Protein AF-A0A534NG37-F1 (afdb_monomer_lite)

pLDDT: mean 96.37, std 3.63, range [72.81, 98.88]

Secondary structure (DSSP, 8-state):
--BTTEEEE---TTS--EEEEE-SS-EEEE---SSHHHHHHHHHHHHHH--S-EEEEEE--SSHHHHTTHHHHTTTSEEEEEHHHHHHHHT--HHHHHHHHTSSGGGTTTTSS--TTTTEEEE---

Foldseek 3Di:
DPDVQWDWDDDDVPADIWIWHQDPQAIEIEFQAAADVSNVVVVVVVVVVDPGAHAEYEQADQDRNRCVRVLVRPVVHAYEYAVVNLVVLVPDDPVVLVCSCPRDVVSVVVSVVPRSNPRYDHDYPD

Structure (mmCIF, N/CA/C/O backbone):
data_AF-A0A534NG37-F1
#
_entry.id   AF-A0A534NG37-F1
#
loop_
_atom_site.group_PDB
_atom_site.id
_atom_site.type_symbol
_atom_site.label_atom_id
_atom_site.label_alt_id
_atom_site.label_comp_id
_atom_site.label_asym_id
_atom_site.label_entity_id
_atom_site.label_seq_id
_atom_site.pdbx_PDB_ins_code
_atom_site.Cartn_x
_atom_site.Cartn_y
_atom_site.Cartn_z
_atom_site.occupancy
_atom_site.B_iso_or_equiv
_atom_site.auth_seq_id
_atom_site.auth_comp_id
_atom_site.auth_asym_id
_atom_site.auth_atom_id
_atom_site.pdbx_PDB_model_num
ATOM 1 N N . LYS A 1 1 ? -15.159 7.236 7.618 1.00 95.50 1 LYS A N 1
ATOM 2 C CA . LYS A 1 1 ? -15.533 5.939 8.234 1.00 95.50 1 LYS A CA 1
ATOM 3 C C . LYS A 1 1 ? -16.615 5.321 7.359 1.00 95.50 1 LYS A C 1
ATOM 5 O O . LYS A 1 1 ? -17.499 6.073 6.971 1.00 95.50 1 LYS A O 1
ATOM 10 N N . LEU A 1 2 ? -16.504 4.039 7.001 1.00 97.31 2 LEU A N 1
ATOM 11 C CA . LEU A 1 2 ? -17.496 3.317 6.188 1.00 97.31 2 LEU A CA 1
ATOM 12 C C . LEU A 1 2 ? -18.315 2.344 7.051 1.00 97.31 2 LEU A C 1
ATOM 14 O O . LEU A 1 2 ? -19.533 2.310 6.939 1.00 97.31 2 LEU A O 1
ATOM 18 N N . ALA A 1 3 ? -17.645 1.622 7.951 1.00 98.12 3 ALA A N 1
ATOM 19 C CA . ALA A 1 3 ? -18.240 0.797 9.002 1.00 98.12 3 ALA A CA 1
ATOM 20 C C . ALA A 1 3 ? -17.334 0.833 10.246 1.00 98.12 3 ALA A C 1
ATOM 22 O O . ALA A 1 3 ? -16.339 1.568 10.269 1.00 98.12 3 ALA A O 1
ATOM 23 N N . ASP A 1 4 ? -17.671 0.082 11.293 1.00 97.62 4 ASP A N 1
ATOM 24 C CA . ASP A 1 4 ? -16.740 -0.128 12.405 1.00 97.62 4 ASP A CA 1
ATOM 25 C C . ASP A 1 4 ? -15.456 -0.775 11.892 1.00 97.62 4 ASP A C 1
ATOM 27 O O . ASP A 1 4 ? -15.497 -1.684 11.069 1.00 97.62 4 ASP A O 1
ATOM 31 N N . ASP A 1 5 ? -14.320 -0.208 12.303 1.00 98.31 5 ASP A N 1
ATOM 32 C CA . ASP A 1 5 ? -12.974 -0.628 11.901 1.00 98.31 5 ASP A CA 1
ATOM 33 C C . ASP A 1 5 ? -12.672 -0.633 10.389 1.00 98.31 5 ASP A C 1
ATOM 35 O O . ASP A 1 5 ? -11.574 -1.008 9.975 1.00 98.31 5 ASP A O 1
ATOM 39 N N . VAL A 1 6 ? -13.587 -0.114 9.562 1.00 98.56 6 VAL A N 1
ATOM 40 C CA . VAL A 1 6 ? -13.433 0.005 8.107 1.00 98.56 6 VAL A CA 1
ATOM 41 C C . VAL A 1 6 ? -13.513 1.469 7.682 1.00 98.56 6 VAL A C 1
ATOM 43 O O . VAL A 1 6 ? -14.521 2.164 7.869 1.00 98.56 6 VAL A O 1
ATOM 46 N N . TYR A 1 7 ? -12.445 1.952 7.056 1.00 98.62 7 TYR A N 1
ATOM 47 C CA . TYR A 1 7 ? -12.297 3.336 6.618 1.00 98.62 7 TYR A CA 1
ATOM 48 C C . TYR A 1 7 ? -11.877 3.388 5.158 1.00 98.62 7 TYR A C 1
ATOM 50 O O . TYR A 1 7 ? -11.197 2.498 4.667 1.00 98.62 7 TYR A O 1
ATOM 58 N N . VAL A 1 8 ? -12.248 4.468 4.482 1.00 97.88 8 VAL A N 1
ATOM 59 C CA . VAL A 1 8 ? -11.808 4.755 3.120 1.00 97.88 8 VAL A CA 1
ATOM 60 C C . VAL A 1 8 ? -11.148 6.129 3.099 1.00 97.88 8 VAL A C 1
ATOM 62 O O . VAL A 1 8 ? -11.688 7.096 3.644 1.00 97.88 8 VAL A O 1
ATOM 65 N N . TYR A 1 9 ? -9.962 6.196 2.506 1.00 96.69 9 TYR A N 1
ATOM 66 C CA . TYR A 1 9 ? -9.369 7.423 2.007 1.00 96.69 9 TYR A CA 1
ATOM 67 C C . TYR A 1 9 ? -9.925 7.669 0.608 1.00 96.69 9 TYR A C 1
ATOM 69 O O . TYR A 1 9 ? -9.781 6.815 -0.266 1.00 96.69 9 TYR A O 1
ATOM 77 N N . ILE A 1 10 ? -10.576 8.813 0.418 1.00 95.44 10 ILE A N 1
ATOM 78 C CA . ILE A 1 10 ? -11.125 9.198 -0.879 1.00 95.44 10 ILE A CA 1
ATOM 79 C C . ILE A 1 10 ? -10.057 9.986 -1.632 1.00 95.44 10 ILE A C 1
ATOM 81 O O . ILE A 1 10 ? -9.668 11.072 -1.187 1.00 95.44 10 ILE A O 1
ATOM 85 N N . GLY A 1 11 ? -9.589 9.413 -2.740 1.00 88.56 11 GLY A N 1
ATOM 86 C CA . GLY A 1 11 ? -8.638 10.050 -3.643 1.00 88.56 11 GLY A CA 1
ATOM 87 C C . GLY A 1 11 ? -9.222 11.320 -4.263 1.00 88.56 11 GLY A C 1
ATOM 88 O O . GLY A 1 11 ? -10.441 11.513 -4.331 1.00 88.56 11 GLY A O 1
ATOM 89 N N . LYS A 1 12 ? -8.350 12.226 -4.706 1.00 88.88 12 LYS A N 1
ATOM 90 C CA . LYS A 1 12 ? -8.772 13.370 -5.526 1.00 88.88 12 LYS A CA 1
ATOM 91 C C . LYS A 1 12 ? -8.981 12.914 -6.972 1.00 88.88 12 LYS A C 1
ATOM 93 O O . LYS A 1 12 ? -8.772 11.757 -7.314 1.00 88.88 12 LYS A O 1
ATOM 98 N N . VAL A 1 13 ? -9.408 13.829 -7.842 1.00 80.25 13 VAL A N 1
ATOM 99 C CA . VAL A 1 13 ? -9.537 13.539 -9.277 1.00 80.25 13 VAL A CA 1
ATOM 100 C C . VAL A 1 13 ? -8.208 12.980 -9.809 1.00 80.25 13 VAL A C 1
ATOM 102 O O . VAL A 1 13 ? -7.184 13.651 -9.698 1.00 80.25 13 VAL A O 1
ATOM 105 N N . ASN A 1 14 ? -8.262 11.785 -10.409 1.00 78.12 14 ASN A N 1
ATOM 106 C CA . ASN A 1 14 ? -7.135 10.984 -10.920 1.00 78.12 14 ASN A CA 1
ATOM 107 C C . ASN A 1 14 ? -6.246 10.276 -9.877 1.00 78.12 14 ASN A C 1
ATOM 109 O O . ASN A 1 14 ? -5.234 9.700 -10.272 1.00 78.12 14 ASN A O 1
ATOM 113 N N . ASP A 1 15 ? -6.612 10.280 -8.594 1.00 88.50 15 ASP A N 1
ATOM 114 C CA . ASP A 1 15 ? -6.004 9.411 -7.583 1.00 88.50 15 ASP A CA 1
ATOM 115 C C . ASP A 1 15 ? -6.978 8.277 -7.196 1.00 88.50 15 ASP A C 1
ATOM 117 O O . ASP A 1 15 ? -8.202 8.431 -7.270 1.00 88.50 15 ASP A O 1
ATOM 121 N N . ALA A 1 16 ? -6.441 7.134 -6.764 1.00 92.94 16 ALA A N 1
ATOM 122 C CA . ALA A 1 16 ? -7.232 5.997 -6.307 1.00 92.94 16 ALA A CA 1
ATOM 123 C C . ALA A 1 16 ? -7.731 6.187 -4.867 1.00 92.94 16 ALA A C 1
ATOM 125 O O . ALA A 1 16 ? -7.126 6.874 -4.043 1.00 92.94 16 ALA A O 1
ATOM 126 N N . ASN A 1 17 ? -8.820 5.500 -4.525 1.00 97.19 17 ASN A N 1
ATOM 127 C CA . ASN A 1 17 ? -9.183 5.325 -3.123 1.00 97.19 17 ASN A CA 1
ATOM 128 C C . ASN A 1 17 ? -8.242 4.314 -2.462 1.00 97.19 17 ASN A C 1
ATOM 130 O O . ASN A 1 17 ? -7.830 3.345 -3.096 1.00 97.19 17 ASN A O 1
ATOM 134 N N . ALA A 1 18 ? -7.999 4.485 -1.164 1.00 98.06 18 ALA A N 1
ATOM 135 C CA . ALA A 1 18 ? -7.358 3.463 -0.341 1.00 98.06 18 ALA A CA 1
ATOM 136 C C . ALA A 1 18 ? -8.314 3.016 0.767 1.00 98.06 18 ALA A C 1
ATOM 138 O O . ALA A 1 18 ? -8.899 3.849 1.464 1.00 98.06 18 ALA A O 1
ATOM 139 N N . LEU A 1 19 ? -8.492 1.707 0.942 1.00 98.31 19 LEU A N 1
ATOM 140 C CA . LEU A 1 19 ? -9.321 1.150 2.013 1.00 98.31 19 LEU A CA 1
ATOM 141 C C . LEU A 1 19 ? -8.429 0.727 3.185 1.00 98.31 19 LEU A C 1
ATOM 143 O O . LEU A 1 19 ? -7.313 0.252 3.009 1.00 98.31 19 LEU A O 1
ATOM 147 N N . VAL A 1 20 ? -8.920 0.907 4.401 1.00 98.69 20 VAL A N 1
ATOM 148 C CA . VAL A 1 20 ? -8.222 0.572 5.639 1.00 98.69 20 VAL A CA 1
ATOM 149 C C . VAL A 1 20 ? -9.141 -0.314 6.459 1.00 98.69 20 VAL A C 1
ATOM 151 O O . VAL A 1 20 ? -10.251 0.098 6.799 1.00 98.69 20 VAL A O 1
ATOM 154 N N . VAL A 1 21 ? -8.660 -1.506 6.797 1.00 98.81 21 VAL A N 1
ATOM 155 C CA . VAL A 1 21 ? -9.340 -2.434 7.703 1.00 98.81 21 VAL A CA 1
ATOM 156 C C . VAL A 1 21 ? -8.469 -2.619 8.937 1.00 98.81 21 VAL A C 1
ATOM 158 O O . VAL A 1 21 ? -7.326 -3.071 8.849 1.00 98.81 21 VAL A O 1
ATOM 161 N N . ILE A 1 22 ? -8.998 -2.237 10.094 1.00 98.69 22 ILE A N 1
ATOM 162 C CA . ILE A 1 22 ? -8.345 -2.420 11.387 1.00 98.69 22 ILE A CA 1
ATOM 163 C C . ILE A 1 22 ? -8.784 -3.777 11.937 1.00 98.69 22 ILE A C 1
ATOM 165 O O . ILE A 1 22 ? -9.963 -4.112 11.933 1.00 98.69 22 ILE A O 1
ATOM 169 N N . THR A 1 23 ? -7.825 -4.577 12.389 1.00 98.38 23 THR A N 1
ATOM 170 C CA . THR A 1 23 ? -8.088 -5.879 13.017 1.00 98.38 23 THR A CA 1
ATOM 171 C C . THR A 1 23 ? -7.573 -5.870 14.455 1.00 98.38 23 THR A C 1
ATOM 173 O O . THR A 1 23 ? -7.115 -4.843 14.945 1.00 98.38 23 THR A O 1
ATOM 176 N N . SER A 1 24 ? -7.608 -7.002 15.155 1.00 97.50 24 SER A N 1
ATOM 177 C CA . SER A 1 24 ? -6.950 -7.143 16.462 1.00 97.50 24 SER A CA 1
ATOM 178 C C . SER A 1 24 ? -5.425 -7.311 16.373 1.00 97.50 24 SER A C 1
ATOM 180 O O . SER A 1 24 ? -4.741 -7.177 17.384 1.00 97.50 24 SER A O 1
ATOM 182 N N . GLN A 1 25 ? -4.879 -7.616 15.189 1.00 97.56 25 GLN A N 1
ATOM 183 C CA . GLN A 1 25 ? -3.456 -7.939 14.987 1.00 97.56 25 GLN A CA 1
ATOM 184 C C . GLN A 1 25 ? -2.682 -6.883 14.189 1.00 97.56 25 GLN A C 1
ATOM 186 O O . GLN A 1 25 ? -1.466 -6.997 14.010 1.00 97.56 25 GLN A O 1
ATOM 191 N N . GLY A 1 26 ? -3.372 -5.880 13.661 1.00 98.44 26 GLY A N 1
ATOM 192 C CA . GLY A 1 26 ? -2.795 -4.868 12.795 1.00 98.44 26 GLY A CA 1
ATOM 193 C C . GLY A 1 26 ? -3.774 -4.329 11.768 1.00 98.44 26 GLY A C 1
ATOM 194 O O . GLY A 1 26 ? -4.933 -4.738 11.682 1.00 98.44 26 GLY A O 1
ATOM 195 N N . VAL A 1 27 ? -3.269 -3.414 10.954 1.00 98.88 27 VAL A N 1
ATOM 196 C CA . VAL A 1 27 ? -4.003 -2.803 9.849 1.00 98.88 27 VAL A CA 1
ATOM 197 C C . VAL A 1 27 ? -3.709 -3.544 8.546 1.00 98.88 27 VAL A C 1
ATOM 199 O O . VAL A 1 27 ? -2.547 -3.833 8.235 1.00 98.88 27 VAL A O 1
ATOM 202 N N . VAL A 1 28 ? -4.766 -3.803 7.779 1.00 98.88 28 VAL A N 1
ATOM 203 C CA . VAL A 1 28 ? -4.704 -4.150 6.357 1.00 98.88 28 VAL A CA 1
ATOM 204 C C . VAL A 1 28 ? -5.011 -2.884 5.564 1.00 98.88 28 VAL A C 1
ATOM 206 O O . VAL A 1 28 ? -6.092 -2.308 5.692 1.00 98.88 28 VAL A O 1
ATOM 209 N N . LEU A 1 29 ? -4.041 -2.436 4.775 1.00 98.88 29 LEU A N 1
ATOM 210 C CA . LEU A 1 29 ? -4.182 -1.312 3.857 1.00 98.88 29 LEU A CA 1
ATOM 211 C C . LEU A 1 29 ? -4.431 -1.860 2.451 1.00 98.88 29 LEU A C 1
ATOM 213 O O . LEU A 1 29 ? -3.684 -2.712 1.994 1.00 98.88 29 LEU A O 1
ATOM 217 N N . ILE A 1 30 ? -5.465 -1.395 1.766 1.00 98.81 30 ILE A N 1
ATOM 218 C CA . ILE A 1 30 ? -5.769 -1.760 0.386 1.00 98.81 30 ILE A CA 1
ATOM 219 C C . ILE A 1 30 ? -5.446 -0.539 -0.466 1.00 98.81 30 ILE A C 1
ATOM 221 O O . ILE A 1 30 ? -6.089 0.498 -0.304 1.00 98.81 30 ILE A O 1
ATOM 225 N N . ASP A 1 31 ? -4.458 -0.693 -1.344 1.00 98.50 31 ASP A N 1
ATOM 226 C CA . ASP A 1 31 ? -3.823 0.356 -2.140 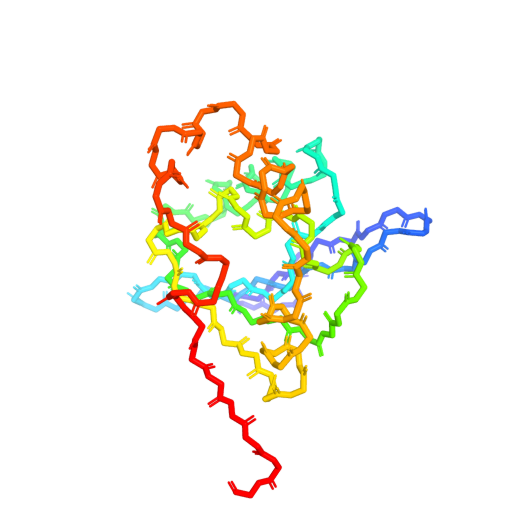1.00 98.50 31 ASP A CA 1
ATOM 227 C C . ASP A 1 31 ? -3.159 1.468 -1.308 1.00 98.50 31 ASP A C 1
ATOM 229 O O . ASP A 1 31 ? -3.426 1.679 -0.127 1.00 98.50 31 ASP A O 1
ATOM 233 N N . THR A 1 32 ? -2.180 2.143 -1.903 1.00 98.00 32 THR A N 1
ATOM 234 C CA . THR A 1 32 ? -1.209 2.967 -1.160 1.00 98.00 32 THR A CA 1
ATOM 235 C C . THR A 1 32 ? -1.134 4.413 -1.627 1.00 98.00 32 THR A C 1
ATOM 237 O O . THR A 1 32 ? -0.319 5.178 -1.111 1.00 98.00 32 THR A O 1
ATOM 240 N N . GLY A 1 33 ? -2.000 4.798 -2.561 1.00 96.38 33 GLY A N 1
ATOM 241 C CA . GLY A 1 33 ? -1.965 6.102 -3.201 1.00 96.38 33 GLY A CA 1
ATOM 242 C C . GLY A 1 33 ? -0.829 6.230 -4.214 1.00 96.38 33 GLY A C 1
ATOM 243 O O . GLY A 1 33 ? 0.006 5.340 -4.413 1.00 96.38 33 GLY A O 1
ATOM 244 N N . ASN A 1 34 ? -0.800 7.391 -4.849 1.00 94.00 34 ASN A N 1
ATOM 245 C CA . ASN A 1 34 ? 0.020 7.695 -6.003 1.00 94.00 34 ASN A CA 1
ATOM 246 C C . ASN A 1 34 ? 1.373 8.288 -5.610 1.00 94.00 34 ASN A C 1
ATOM 248 O O . ASN A 1 34 ? 2.430 7.829 -6.036 1.00 94.00 34 ASN A O 1
ATOM 252 N N . ASN A 1 35 ? 1.375 9.342 -4.795 1.00 93.44 35 ASN A N 1
ATOM 253 C CA . ASN A 1 35 ? 2.540 10.208 -4.578 1.00 93.44 35 ASN A CA 1
ATOM 254 C C . ASN A 1 35 ? 2.863 10.403 -3.088 1.00 93.44 35 ASN A C 1
ATOM 256 O O . ASN A 1 35 ? 2.093 10.007 -2.215 1.00 93.44 35 ASN A O 1
ATOM 260 N N . GLN A 1 36 ? 4.025 11.001 -2.781 1.00 96.50 36 GLN A N 1
ATOM 261 C CA . GLN A 1 36 ? 4.464 11.158 -1.388 1.00 96.50 36 GLN A CA 1
ATOM 262 C C . GLN A 1 36 ? 3.462 11.955 -0.528 1.00 96.50 36 GLN A C 1
ATOM 264 O O . GLN A 1 36 ? 3.131 11.459 0.550 1.00 96.50 36 GLN A O 1
ATOM 269 N N . PRO A 1 37 ? 2.963 13.144 -0.942 1.00 95.62 37 PRO A N 1
ATOM 270 C CA . PRO A 1 37 ? 1.962 13.872 -0.158 1.00 95.62 37 PRO A CA 1
ATOM 271 C C . PRO A 1 37 ? 0.716 13.046 0.163 1.00 95.62 37 PRO A C 1
ATOM 273 O O . PRO A 1 37 ? 0.286 12.997 1.314 1.00 95.62 37 PRO A O 1
ATOM 276 N N . GLU A 1 38 ? 0.152 12.372 -0.836 1.00 95.94 38 GLU A N 1
ATOM 277 C CA . GLU A 1 38 ? -1.044 11.554 -0.662 1.00 95.94 38 GLU A CA 1
ATOM 278 C C . GLU A 1 38 ? -0.791 10.360 0.263 1.00 95.94 38 GLU A C 1
ATOM 280 O O . GLU A 1 38 ? -1.502 10.181 1.251 1.00 95.94 38 GLU A O 1
ATOM 285 N N . THR A 1 39 ? 0.279 9.604 0.014 1.00 97.69 39 THR A N 1
ATOM 286 C CA . THR A 1 39 ? 0.652 8.437 0.829 1.00 97.69 39 THR A CA 1
ATOM 287 C C . THR A 1 39 ? 0.832 8.828 2.302 1.00 97.69 39 THR A C 1
ATOM 289 O O . THR A 1 39 ? 0.391 8.126 3.214 1.00 97.69 39 THR A O 1
ATOM 292 N N . ARG A 1 40 ? 1.442 9.993 2.562 1.00 97.81 40 ARG A N 1
ATOM 293 C CA . ARG A 1 40 ? 1.605 10.532 3.922 1.00 97.81 40 ARG A CA 1
ATOM 294 C C . ARG A 1 40 ? 0.273 10.934 4.549 1.00 97.81 40 ARG A C 1
ATOM 296 O O . ARG A 1 40 ? 0.094 10.727 5.747 1.00 97.81 40 ARG A O 1
ATOM 303 N N . ASN A 1 41 ? -0.661 11.474 3.768 1.00 97.12 41 ASN A N 1
ATOM 304 C CA . ASN A 1 41 ? -2.008 11.777 4.250 1.00 97.12 41 ASN A CA 1
ATOM 305 C C . ASN A 1 41 ? -2.780 10.501 4.605 1.00 97.12 41 ASN A C 1
ATOM 307 O O . ASN A 1 41 ? -3.427 10.470 5.651 1.00 97.12 41 ASN A O 1
ATOM 311 N N . ILE A 1 42 ? -2.660 9.442 3.797 1.00 98.06 42 ILE A N 1
ATOM 312 C CA . ILE A 1 42 ? -3.216 8.117 4.108 1.00 98.06 42 ILE A CA 1
ATOM 313 C C . ILE A 1 42 ? -2.656 7.624 5.449 1.00 98.06 42 ILE A C 1
ATOM 315 O O . ILE A 1 42 ? -3.427 7.348 6.368 1.00 98.06 42 ILE A O 1
ATOM 319 N N . LEU A 1 43 ? -1.326 7.601 5.613 1.00 98.38 43 LEU A N 1
ATOM 320 C CA . LEU A 1 43 ? -0.684 7.172 6.861 1.00 98.38 43 LEU A CA 1
ATOM 321 C C . LEU A 1 43 ? -1.137 8.007 8.069 1.00 98.38 43 LEU A C 1
ATOM 323 O O . LEU A 1 43 ? -1.483 7.448 9.109 1.00 98.38 43 LEU A O 1
ATOM 327 N N . LYS A 1 44 ? -1.178 9.336 7.931 1.00 98.19 44 LYS A N 1
ATOM 328 C CA . LYS A 1 44 ? -1.637 10.245 8.990 1.00 98.19 44 LYS A CA 1
ATOM 329 C C . LYS A 1 44 ? -3.077 9.940 9.407 1.00 98.19 44 LYS A C 1
ATOM 331 O O . LYS A 1 44 ? -3.370 9.901 10.600 1.00 98.19 44 LYS A O 1
ATOM 336 N N . ASN A 1 45 ? -3.963 9.704 8.440 1.00 97.56 45 ASN A N 1
ATOM 337 C CA . ASN A 1 45 ? -5.364 9.388 8.707 1.00 97.56 45 ASN A CA 1
ATOM 338 C C . ASN A 1 45 ? -5.518 8.030 9.405 1.00 97.56 45 ASN A C 1
ATOM 340 O O . ASN A 1 45 ? -6.308 7.925 10.339 1.00 97.56 45 ASN A O 1
ATOM 344 N N . ILE A 1 46 ? -4.723 7.022 9.028 1.00 98.44 46 ILE A N 1
ATOM 345 C CA . ILE A 1 46 ? -4.671 5.732 9.736 1.00 98.44 46 ILE A CA 1
ATOM 346 C C . ILE A 1 46 ? -4.225 5.943 11.192 1.00 98.44 46 ILE A C 1
ATOM 348 O O . ILE A 1 46 ? -4.886 5.485 12.122 1.00 98.44 46 ILE A O 1
ATOM 352 N N . GLN A 1 47 ? -3.147 6.700 11.413 1.00 98.38 47 GLN A N 1
ATOM 353 C CA . GLN A 1 47 ? -2.586 6.961 12.749 1.00 98.38 47 GLN A CA 1
ATOM 354 C C . GLN A 1 47 ? -3.496 7.793 13.670 1.00 98.38 47 GLN A C 1
ATOM 356 O O . GLN A 1 47 ? -3.297 7.806 14.895 1.00 98.38 47 GLN A O 1
ATOM 361 N N . ALA A 1 48 ? -4.464 8.508 13.090 1.00 98.06 48 ALA A N 1
ATOM 362 C CA . ALA A 1 48 ? -5.480 9.256 13.821 1.00 98.06 48 ALA A CA 1
ATOM 363 C C . ALA A 1 48 ? -6.571 8.347 14.405 1.00 98.06 48 ALA A C 1
ATOM 365 O O . ALA A 1 48 ? -7.167 8.704 15.417 1.00 98.06 48 ALA A O 1
ATOM 366 N N . VAL A 1 49 ? -6.811 7.178 13.802 1.00 97.75 49 VAL A N 1
ATOM 367 C CA . VAL A 1 49 ? -7.863 6.240 14.233 1.00 97.75 49 VAL A CA 1
ATOM 368 C C . VAL A 1 49 ? -7.316 4.980 14.906 1.00 97.75 49 VAL A C 1
ATOM 370 O O . VAL A 1 49 ? -8.061 4.289 15.591 1.00 97.75 49 VAL A O 1
ATOM 373 N N . THR A 1 50 ? -6.023 4.674 14.760 1.00 98.38 50 THR A N 1
ATOM 374 C CA . THR A 1 50 ? -5.387 3.529 15.428 1.00 98.38 50 THR A CA 1
ATOM 375 C C . THR A 1 50 ? -3.889 3.723 15.647 1.00 98.38 50 THR A C 1
ATOM 377 O O . THR A 1 50 ? -3.228 4.492 14.953 1.00 98.38 50 THR A O 1
ATOM 380 N N . LYS A 1 51 ? -3.338 3.009 16.636 1.00 97.81 51 LYS A N 1
ATOM 381 C CA . LYS A 1 51 ? -1.888 2.892 16.886 1.00 97.81 51 LYS A CA 1
ATOM 382 C C . LYS A 1 51 ? -1.308 1.557 16.426 1.00 97.81 51 LYS A C 1
ATOM 384 O O . LYS A 1 51 ? -0.114 1.325 16.582 1.00 97.81 51 LYS A O 1
ATOM 389 N N . GLN A 1 52 ? -2.143 0.681 15.875 1.00 98.31 52 GLN A N 1
ATOM 390 C CA . GLN A 1 52 ? -1.704 -0.619 15.399 1.00 98.31 52 GLN A CA 1
ATOM 391 C C . GLN A 1 52 ? -0.805 -0.494 14.157 1.00 98.31 52 GLN A C 1
ATOM 393 O O . GLN A 1 52 ? -1.006 0.408 13.338 1.00 98.31 52 GLN A O 1
ATOM 398 N N . PRO A 1 53 ? 0.177 -1.397 13.984 1.00 98.25 53 PRO A N 1
ATOM 399 C CA . PRO A 1 53 ? 1.044 -1.382 12.815 1.00 98.25 53 PRO A CA 1
ATOM 400 C C . PRO A 1 53 ? 0.280 -1.787 11.549 1.00 98.25 53 PRO A C 1
ATOM 402 O O . PRO A 1 53 ? -0.600 -2.648 11.590 1.00 98.25 53 PRO A O 1
ATOM 405 N N . ILE A 1 54 ? 0.673 -1.229 10.403 1.00 98.75 54 ILE A N 1
ATOM 406 C CA . ILE A 1 54 ? 0.252 -1.734 9.090 1.00 98.75 54 ILE A CA 1
ATOM 407 C C . ILE A 1 54 ? 1.014 -3.034 8.836 1.00 98.75 54 ILE A C 1
ATOM 409 O O . ILE A 1 54 ? 2.242 -3.035 8.758 1.00 98.75 54 ILE A O 1
ATOM 413 N N . ARG A 1 55 ? 0.283 -4.149 8.779 1.00 98.44 55 ARG A N 1
ATOM 414 C CA . ARG A 1 55 ? 0.844 -5.505 8.659 1.00 98.44 55 ARG A CA 1
ATOM 415 C C . ARG A 1 55 ? 0.805 -6.007 7.226 1.00 98.44 55 ARG A C 1
ATOM 417 O O . ARG A 1 55 ? 1.752 -6.659 6.793 1.00 98.44 55 ARG A O 1
ATOM 424 N N . TYR A 1 56 ? -0.267 -5.675 6.514 1.00 98.75 56 TYR A N 1
ATOM 425 C CA . TYR A 1 56 ? -0.500 -6.114 5.146 1.00 98.75 56 TYR A CA 1
ATOM 426 C C . TYR A 1 56 ? -0.891 -4.942 4.259 1.00 98.75 56 TYR A C 1
ATOM 428 O O . TYR A 1 56 ? -1.615 -4.039 4.684 1.00 98.75 56 TYR A O 1
ATOM 436 N N . ILE A 1 57 ? -0.420 -4.997 3.020 1.00 98.75 57 ILE A N 1
ATOM 437 C CA . ILE A 1 57 ? -0.839 -4.137 1.923 1.00 98.75 57 ILE A CA 1
ATOM 438 C C . ILE A 1 57 ? -1.463 -5.043 0.872 1.00 98.75 57 ILE A C 1
ATOM 440 O O . ILE A 1 57 ? -0.780 -5.931 0.380 1.00 98.75 57 ILE A O 1
ATOM 444 N N . VAL A 1 58 ? -2.719 -4.831 0.509 1.00 98.75 58 VAL A N 1
ATOM 445 C CA . VAL A 1 58 ? -3.342 -5.490 -0.639 1.00 98.75 58 VAL A CA 1
ATOM 446 C C . VAL A 1 58 ? -3.253 -4.538 -1.820 1.00 98.75 58 VAL A C 1
ATOM 448 O O . VAL A 1 58 ? -3.774 -3.430 -1.746 1.00 98.75 58 VAL A O 1
ATOM 451 N N . ILE A 1 59 ? -2.589 -4.953 -2.894 1.00 98.50 59 ILE A N 1
ATOM 452 C CA . ILE A 1 59 ? -2.546 -4.197 -4.147 1.00 98.50 59 ILE A CA 1
ATOM 453 C C . ILE A 1 59 ? -3.598 -4.762 -5.089 1.00 98.50 59 ILE A C 1
ATOM 455 O O . ILE A 1 59 ? -3.526 -5.929 -5.485 1.00 98.50 59 ILE A O 1
ATOM 459 N N . THR A 1 60 ? -4.570 -3.927 -5.444 1.00 97.62 60 THR A N 1
ATOM 460 C CA . THR A 1 60 ? -5.700 -4.341 -6.282 1.00 97.62 60 THR A CA 1
ATOM 461 C C . THR A 1 60 ? -5.311 -4.454 -7.752 1.00 97.62 60 THR A C 1
ATOM 463 O O . THR A 1 60 ? -5.778 -5.358 -8.443 1.00 97.62 60 THR A O 1
ATOM 466 N N . GLN A 1 61 ? -4.434 -3.567 -8.232 1.00 95.12 61 GLN A N 1
ATOM 467 C CA . GLN A 1 61 ? -3.980 -3.513 -9.621 1.00 95.12 61 GLN A CA 1
ATOM 468 C C . GLN A 1 61 ? -2.660 -2.723 -9.760 1.00 95.12 61 GLN A C 1
ATOM 470 O O . GLN A 1 61 ? -2.160 -2.159 -8.790 1.00 95.12 61 GLN A O 1
ATOM 475 N N . ASN A 1 62 ? -2.051 -2.724 -10.949 1.00 95.25 62 ASN A N 1
ATOM 476 C CA . ASN A 1 62 ? -0.661 -2.293 -11.149 1.00 95.25 62 ASN A CA 1
ATOM 477 C C . ASN A 1 62 ? -0.472 -0.815 -11.575 1.00 95.25 62 ASN A C 1
ATOM 479 O O . ASN A 1 62 ? 0.643 -0.408 -11.904 1.00 95.25 62 ASN A O 1
ATOM 483 N N . HIS A 1 63 ? -1.520 0.013 -11.613 1.00 95.44 63 HIS A N 1
ATOM 484 C CA . HIS A 1 63 ? -1.341 1.439 -11.904 1.00 95.44 63 HIS A CA 1
ATOM 485 C C . HIS A 1 63 ? -0.691 2.191 -10.735 1.00 95.44 63 HIS A C 1
ATOM 487 O O . HIS A 1 63 ? -0.797 1.821 -9.562 1.00 95.44 63 HIS A O 1
ATOM 493 N N . GLY A 1 64 ? 0.002 3.279 -11.083 1.00 94.56 64 GLY A N 1
ATOM 494 C CA . GLY A 1 64 ? 0.818 4.067 -10.159 1.00 94.56 64 GLY A CA 1
ATOM 495 C C . GLY A 1 64 ? 0.049 4.646 -8.972 1.00 94.56 64 GLY A C 1
ATOM 496 O O . GLY A 1 64 ? 0.616 4.752 -7.890 1.00 94.56 64 GLY A O 1
ATOM 497 N N . ASP A 1 65 ? -1.230 4.959 -9.151 1.00 95.44 65 ASP A N 1
ATOM 498 C CA . ASP A 1 65 ? -2.139 5.475 -8.128 1.00 95.44 65 ASP A CA 1
ATOM 499 C C . ASP A 1 65 ? -2.519 4.451 -7.050 1.00 95.44 65 ASP A C 1
ATOM 501 O O . ASP A 1 65 ? -2.921 4.837 -5.956 1.00 95.44 65 ASP A O 1
ATOM 505 N N . HIS A 1 66 ? -2.292 3.160 -7.300 1.00 97.38 66 HIS A N 1
ATOM 506 C CA . HIS A 1 66 ? -2.516 2.096 -6.320 1.00 97.38 66 HIS A CA 1
ATOM 507 C C . HIS A 1 66 ? -1.216 1.666 -5.623 1.00 97.38 66 HIS A C 1
ATOM 509 O O . HIS A 1 66 ? -1.203 1.361 -4.426 1.00 97.38 66 HIS A O 1
ATOM 515 N N . ILE A 1 67 ? -0.097 1.676 -6.352 1.00 96.75 67 ILE A N 1
ATOM 516 C CA . ILE A 1 67 ? 1.183 1.098 -5.903 1.00 96.75 67 ILE A CA 1
ATOM 517 C C . ILE A 1 67 ? 2.224 2.136 -5.469 1.00 96.75 67 ILE A C 1
ATOM 519 O O . ILE A 1 67 ? 3.290 1.796 -4.949 1.00 96.75 67 ILE A O 1
ATOM 523 N N . GLY A 1 68 ? 1.973 3.414 -5.743 1.00 96.12 68 GLY A N 1
ATOM 524 C CA . GLY A 1 68 ? 2.969 4.473 -5.626 1.00 96.12 68 GLY A CA 1
ATOM 525 C C . GLY A 1 68 ? 3.475 4.684 -4.201 1.00 96.12 68 GLY A C 1
ATOM 526 O O . GLY A 1 68 ? 4.634 5.063 -4.009 1.00 96.12 68 GLY A O 1
ATOM 527 N N . GLY A 1 69 ? 2.639 4.405 -3.205 1.00 97.69 69 GLY A N 1
ATOM 528 C CA . GLY A 1 69 ? 2.969 4.513 -1.789 1.00 97.69 69 GLY A CA 1
ATOM 529 C C . GLY A 1 69 ? 3.586 3.265 -1.156 1.00 97.69 69 GLY A C 1
ATOM 530 O O . GLY A 1 69 ? 4.089 3.356 -0.036 1.00 97.69 69 GLY A O 1
ATOM 531 N N . THR A 1 70 ? 3.625 2.115 -1.844 1.00 98.06 70 THR A N 1
ATOM 532 C CA . THR A 1 70 ? 4.144 0.848 -1.293 1.00 98.06 70 THR A CA 1
ATOM 533 C C . THR A 1 70 ? 5.501 0.965 -0.575 1.00 98.06 70 THR A C 1
ATOM 535 O O . THR A 1 70 ? 5.598 0.432 0.535 1.00 98.06 70 THR A O 1
ATOM 538 N N . PRO A 1 71 ? 6.531 1.678 -1.094 1.00 98.00 71 PRO A N 1
ATOM 539 C CA . PRO A 1 71 ? 7.833 1.739 -0.424 1.00 98.00 71 PRO A CA 1
ATOM 540 C C . PRO A 1 71 ? 7.798 2.461 0.932 1.00 98.00 71 PRO A C 1
ATOM 542 O O . PRO A 1 71 ? 8.718 2.288 1.730 1.00 98.00 71 PRO A O 1
ATOM 545 N N . LEU A 1 72 ? 6.753 3.251 1.231 1.00 98.56 72 LEU A N 1
ATOM 546 C CA . LEU A 1 72 ? 6.587 3.860 2.556 1.00 98.56 72 LEU A CA 1
ATOM 547 C C . LEU A 1 72 ? 6.233 2.833 3.633 1.00 98.56 72 LEU A C 1
ATOM 549 O O . LEU A 1 72 ? 6.579 3.024 4.799 1.00 98.56 72 LEU A O 1
ATOM 553 N N . PHE A 1 73 ? 5.551 1.755 3.253 1.00 98.25 73 PHE A N 1
ATOM 554 C CA . PHE A 1 73 ? 4.940 0.802 4.178 1.00 98.25 73 PHE A CA 1
ATOM 555 C C . PHE A 1 73 ? 5.644 -0.559 4.173 1.00 98.25 73 PHE A C 1
ATOM 557 O O . PHE A 1 73 ? 5.716 -1.216 5.212 1.00 98.25 73 PHE A O 1
ATOM 564 N N . SER A 1 74 ? 6.187 -0.974 3.024 1.00 97.62 74 SER A N 1
ATOM 565 C CA . SER A 1 74 ? 6.843 -2.269 2.846 1.00 97.62 74 SER A CA 1
ATOM 566 C C . SER A 1 74 ? 8.337 -2.116 2.557 1.00 97.62 74 SER A C 1
ATOM 568 O O . SER A 1 74 ? 8.706 -1.345 1.666 1.00 97.62 74 SER A O 1
ATOM 570 N N . PRO A 1 75 ? 9.211 -2.822 3.301 1.00 96.19 75 PRO A N 1
ATOM 571 C CA . PRO A 1 75 ? 8.952 -3.572 4.545 1.00 96.19 75 PRO A CA 1
ATOM 572 C C . PRO A 1 75 ? 8.593 -2.632 5.726 1.00 96.19 75 PRO A C 1
ATOM 574 O O . PRO A 1 75 ? 8.785 -1.427 5.603 1.00 96.19 75 PRO A O 1
ATOM 577 N N . PRO A 1 76 ? 8.068 -3.101 6.874 1.00 96.31 76 PRO A N 1
ATOM 578 C CA . PRO A 1 76 ? 7.847 -4.496 7.237 1.00 96.31 76 PRO A CA 1
ATOM 579 C C . PRO A 1 76 ? 6.479 -5.043 6.816 1.00 96.31 76 PRO A C 1
ATOM 581 O O . PRO A 1 76 ? 6.236 -6.227 7.028 1.00 96.31 76 PRO A O 1
ATOM 584 N N . ALA A 1 77 ? 5.580 -4.228 6.253 1.00 98.31 77 ALA A N 1
ATOM 585 C CA . ALA A 1 77 ? 4.294 -4.742 5.795 1.00 98.31 77 ALA A CA 1
ATOM 586 C C . ALA A 1 77 ? 4.493 -5.720 4.624 1.00 98.31 77 ALA A C 1
ATOM 588 O O . ALA A 1 77 ? 5.224 -5.413 3.676 1.00 98.31 77 ALA A O 1
ATOM 589 N N . ALA A 1 78 ? 3.844 -6.882 4.684 1.00 98.25 78 ALA A N 1
ATOM 590 C CA . ALA A 1 78 ? 3.809 -7.825 3.571 1.00 98.25 78 ALA A CA 1
ATOM 591 C C . ALA A 1 78 ? 2.856 -7.309 2.486 1.00 98.25 78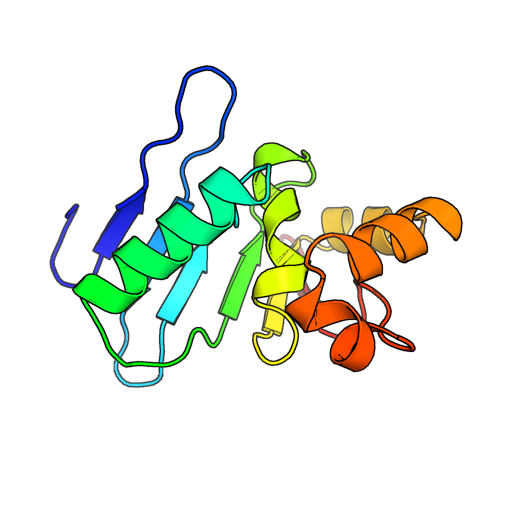 ALA A C 1
ATOM 593 O O . ALA A 1 78 ? 1.810 -6.733 2.791 1.00 98.25 78 ALA A O 1
ATOM 594 N N . VAL A 1 79 ? 3.214 -7.510 1.222 1.00 98.62 79 VAL A N 1
ATOM 595 C CA . VAL A 1 79 ? 2.404 -7.091 0.077 1.00 98.62 79 VAL A CA 1
ATOM 596 C C . VAL A 1 79 ? 1.663 -8.309 -0.454 1.00 98.62 79 VAL A C 1
ATOM 598 O O . VAL A 1 79 ? 2.284 -9.296 -0.817 1.00 98.62 79 VAL A O 1
ATOM 601 N N . ILE A 1 80 ? 0.342 -8.252 -0.517 1.00 98.69 80 ILE A N 1
ATOM 602 C CA . ILE A 1 80 ? -0.515 -9.272 -1.112 1.00 98.69 80 ILE A CA 1
ATOM 603 C C . ILE A 1 80 ? -0.995 -8.730 -2.454 1.00 98.69 80 ILE A C 1
ATOM 605 O O . ILE A 1 80 ? -1.563 -7.641 -2.520 1.00 98.69 80 ILE A O 1
ATOM 609 N N . ALA A 1 81 ? -0.763 -9.470 -3.533 1.00 98.31 81 ALA A N 1
ATOM 610 C CA . ALA A 1 81 ? -1.158 -9.041 -4.872 1.00 98.31 81 ALA A CA 1
ATOM 611 C C . ALA A 1 81 ? -1.456 -10.241 -5.773 1.00 98.31 81 ALA A C 1
ATOM 613 O O . ALA A 1 81 ? -0.953 -11.340 -5.552 1.00 98.31 81 ALA A O 1
ATOM 614 N N . HIS A 1 82 ? -2.238 -10.041 -6.830 1.00 98.19 82 HIS A N 1
ATOM 615 C CA . HIS A 1 82 ? -2.411 -11.084 -7.839 1.00 98.19 82 HIS A CA 1
ATOM 616 C C . HIS A 1 82 ? -1.076 -11.371 -8.561 1.00 98.19 82 HIS A C 1
ATOM 618 O O . HIS A 1 82 ? -0.268 -10.462 -8.777 1.00 98.19 82 HIS A O 1
ATOM 624 N N . GLU A 1 83 ? -0.843 -12.613 -9.001 1.00 97.62 83 GLU A N 1
ATOM 625 C CA . GLU A 1 83 ? 0.420 -13.035 -9.631 1.00 97.62 83 GLU A CA 1
ATOM 626 C C . GLU A 1 83 ? 0.821 -12.202 -10.858 1.00 97.62 83 GLU A C 1
ATOM 628 O O . GLU A 1 83 ? 2.004 -12.071 -11.163 1.00 97.62 83 GLU A O 1
ATOM 633 N N . ARG A 1 84 ? -0.149 -11.599 -11.552 1.00 96.94 84 ARG A N 1
ATOM 634 C CA . ARG A 1 84 ? 0.102 -10.710 -12.698 1.00 96.94 84 ARG A CA 1
ATOM 635 C C . ARG A 1 84 ? 0.810 -9.422 -12.272 1.00 96.94 84 ARG A C 1
ATOM 637 O O . ARG A 1 84 ? 1.796 -9.055 -12.897 1.00 96.94 84 ARG A O 1
ATOM 644 N N . VAL A 1 85 ? 0.3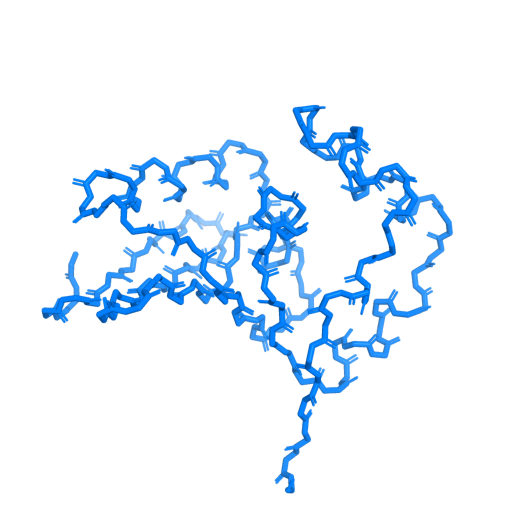93 -8.812 -11.160 1.00 96.88 85 VAL A N 1
ATOM 645 C CA . VAL A 1 85 ? 1.073 -7.636 -10.587 1.00 96.88 85 VAL A CA 1
ATOM 646 C C . VAL A 1 85 ? 2.500 -8.007 -10.176 1.00 96.88 85 VAL A C 1
ATOM 648 O O . VAL A 1 85 ? 3.451 -7.302 -10.506 1.00 96.88 85 VAL A O 1
ATOM 651 N N . ALA A 1 86 ? 2.674 -9.163 -9.526 1.00 96.38 86 ALA A N 1
ATOM 652 C CA . ALA A 1 86 ? 3.994 -9.647 -9.122 1.00 96.38 86 ALA A CA 1
ATOM 653 C C . ALA A 1 86 ? 4.921 -9.907 -10.327 1.00 96.38 86 ALA A C 1
ATOM 655 O O . ALA A 1 86 ? 6.099 -9.542 -10.296 1.00 96.38 86 ALA A O 1
ATOM 656 N N . LYS A 1 87 ? 4.392 -10.503 -11.408 1.00 96.62 87 LYS A N 1
ATOM 657 C CA . LYS A 1 87 ? 5.115 -10.719 -12.673 1.00 96.62 87 LYS A CA 1
ATOM 658 C C . LYS A 1 87 ? 5.553 -9.395 -13.300 1.00 96.62 87 LYS A C 1
ATOM 660 O O . LYS A 1 87 ? 6.699 -9.311 -13.735 1.00 96.62 87 LYS A O 1
ATOM 665 N N . ASP A 1 88 ? 4.700 -8.373 -13.296 1.00 96.12 88 ASP A N 1
ATOM 666 C CA . ASP A 1 88 ? 5.047 -7.050 -13.823 1.00 96.12 88 ASP A CA 1
ATOM 667 C C . ASP A 1 88 ? 6.165 -6.387 -13.007 1.00 96.12 88 ASP A C 1
ATOM 669 O O . ASP A 1 88 ? 7.128 -5.865 -13.571 1.00 96.12 88 ASP A O 1
ATOM 673 N N . TRP A 1 89 ? 6.085 -6.444 -11.674 1.00 96.50 89 TRP A N 1
ATOM 674 C CA . TRP A 1 89 ? 7.103 -5.861 -10.789 1.00 96.50 89 TRP A CA 1
ATOM 675 C C . TRP A 1 89 ? 8.448 -6.569 -10.914 1.00 96.50 89 TRP A C 1
ATOM 677 O O . TRP A 1 89 ? 9.498 -5.931 -10.861 1.00 96.50 89 TRP A O 1
ATOM 687 N N . LYS A 1 90 ? 8.434 -7.887 -11.144 1.00 96.19 90 LYS A N 1
ATOM 688 C CA . LYS A 1 90 ? 9.648 -8.667 -11.411 1.00 96.19 90 LYS A CA 1
ATOM 689 C C . LYS A 1 90 ? 10.358 -8.228 -12.697 1.00 96.19 90 LYS A C 1
ATOM 691 O O . LYS A 1 90 ? 11.565 -8.406 -12.815 1.00 96.19 90 LYS A O 1
ATOM 696 N N . GLN A 1 91 ? 9.626 -7.654 -13.651 1.00 96.06 91 GLN A N 1
ATOM 697 C CA . GLN A 1 91 ? 10.165 -7.165 -14.923 1.00 96.06 91 GLN A CA 1
ATOM 698 C C . GLN A 1 91 ? 10.604 -5.693 -14.871 1.00 96.06 91 GLN A C 1
ATOM 700 O O . GLN A 1 91 ? 11.039 -5.140 -15.886 1.00 96.06 91 GLN A O 1
ATOM 705 N N . TRP A 1 92 ? 10.505 -5.029 -13.714 1.00 96.25 92 TRP A N 1
ATOM 706 C CA . TRP A 1 92 ? 10.925 -3.639 -13.593 1.00 96.25 92 TRP A CA 1
ATOM 707 C C . TRP A 1 92 ? 12.406 -3.462 -13.913 1.00 96.25 92 TRP A C 1
ATOM 709 O O . TRP A 1 92 ? 13.291 -4.130 -13.382 1.00 96.25 92 TRP A O 1
ATOM 719 N N . LYS A 1 93 ? 12.684 -2.481 -14.772 1.00 97.44 93 LYS A N 1
ATOM 720 C CA . LYS A 1 93 ? 14.052 -2.096 -15.118 1.00 97.44 93 LYS A CA 1
ATOM 721 C C . LYS A 1 93 ? 14.779 -1.561 -13.871 1.00 97.44 93 LYS A C 1
ATOM 723 O O . LYS A 1 93 ? 14.149 -0.898 -13.044 1.00 97.44 93 LYS A O 1
ATOM 728 N N . PRO A 1 94 ? 16.114 -1.709 -13.767 1.00 96.81 94 PRO A N 1
ATOM 729 C CA . PRO A 1 94 ? 16.877 -1.271 -12.592 1.00 96.81 94 PRO A CA 1
ATOM 730 C C . PRO A 1 94 ? 16.648 0.188 -12.168 1.00 96.81 94 PRO A C 1
ATOM 732 O O . PRO A 1 94 ? 16.646 0.500 -10.979 1.00 96.81 94 PRO A O 1
ATOM 735 N N . HIS A 1 95 ? 16.416 1.102 -13.116 1.00 97.06 95 HIS A N 1
ATOM 736 C CA . HIS A 1 95 ? 16.135 2.502 -12.791 1.00 97.06 95 HIS A CA 1
ATOM 737 C C . HIS A 1 95 ? 14.755 2.709 -12.144 1.00 97.06 95 HIS A C 1
ATOM 739 O O . HIS A 1 95 ? 14.623 3.608 -11.317 1.00 97.06 95 HIS A O 1
ATOM 745 N N . LEU A 1 96 ? 13.756 1.875 -12.463 1.00 95.94 96 LEU A N 1
ATOM 746 C CA . LEU A 1 96 ? 12.439 1.904 -11.817 1.00 95.94 96 LEU A CA 1
ATOM 747 C C . LEU A 1 96 ? 12.546 1.416 -10.373 1.00 95.94 96 LEU A C 1
ATOM 749 O O . LEU A 1 96 ? 12.053 2.079 -9.468 1.00 95.94 96 LEU A O 1
ATOM 753 N N . ILE A 1 97 ? 13.287 0.328 -10.143 1.00 96.69 97 ILE A N 1
ATOM 754 C CA . ILE A 1 97 ? 13.584 -0.172 -8.793 1.00 96.69 97 ILE A CA 1
ATOM 755 C C . ILE A 1 97 ? 14.335 0.897 -7.989 1.00 96.69 97 ILE A C 1
ATOM 757 O O . ILE A 1 97 ? 13.963 1.212 -6.862 1.00 96.69 97 ILE A O 1
ATOM 761 N N . LYS A 1 98 ? 15.352 1.535 -8.584 1.00 96.94 98 LYS A N 1
ATOM 762 C CA . LYS A 1 98 ? 16.086 2.642 -7.953 1.00 96.94 98 LYS A CA 1
ATOM 763 C C . LYS A 1 98 ? 15.169 3.821 -7.608 1.00 96.94 98 LYS A C 1
ATOM 765 O O . LYS A 1 98 ? 15.312 4.389 -6.527 1.00 96.94 98 LYS A O 1
ATOM 770 N N . ALA A 1 99 ? 14.254 4.197 -8.502 1.00 95.56 99 ALA A N 1
ATOM 771 C CA . ALA A 1 99 ? 13.282 5.259 -8.251 1.00 95.56 99 ALA A CA 1
ATOM 772 C C . ALA A 1 99 ? 12.310 4.879 -7.124 1.00 95.56 99 ALA A C 1
ATOM 774 O O . ALA A 1 99 ? 12.054 5.697 -6.246 1.00 95.56 99 ALA A O 1
ATOM 775 N N . TRP A 1 100 ? 11.837 3.630 -7.099 1.00 95.75 100 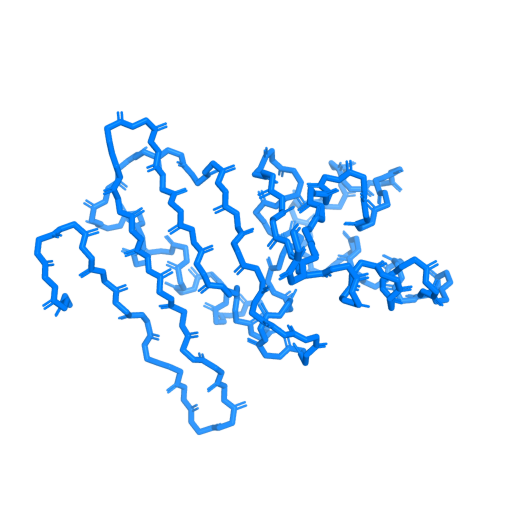TRP A N 1
ATOM 776 C CA . TRP A 1 100 ? 10.971 3.089 -6.051 1.00 95.75 100 TRP A CA 1
ATOM 777 C C . TRP A 1 100 ? 11.652 3.122 -4.673 1.00 95.75 100 TRP A C 1
ATOM 779 O O . TRP A 1 100 ? 11.099 3.697 -3.736 1.00 95.75 100 TRP A O 1
ATOM 789 N N . ARG A 1 101 ? 12.900 2.638 -4.566 1.00 96.81 101 ARG A N 1
ATOM 790 C CA . ARG A 1 101 ? 13.693 2.644 -3.315 1.00 96.81 101 ARG A CA 1
ATOM 791 C C . ARG A 1 101 ? 13.925 4.049 -2.755 1.00 96.81 101 ARG A C 1
ATOM 793 O O . ARG A 1 101 ? 14.003 4.231 -1.547 1.00 96.81 101 ARG A O 1
ATOM 800 N N . LYS A 1 102 ? 14.048 5.044 -3.637 1.00 97.00 102 LYS A N 1
ATOM 801 C CA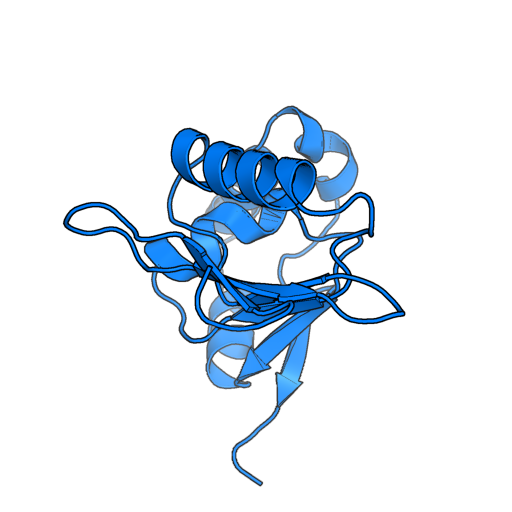 . LYS A 1 102 ? 14.312 6.447 -3.279 1.00 97.00 102 LYS A CA 1
ATOM 802 C C . LYS A 1 102 ? 13.049 7.294 -3.156 1.00 97.00 102 LYS A C 1
ATOM 804 O O . LYS A 1 102 ? 13.147 8.485 -2.868 1.00 97.00 102 LYS A O 1
ATOM 809 N N . ARG A 1 103 ? 11.869 6.712 -3.397 1.00 96.50 103 ARG A N 1
ATOM 810 C CA . ARG A 1 103 ? 10.614 7.466 -3.457 1.00 96.50 103 ARG A CA 1
ATOM 811 C C . ARG A 1 103 ? 10.260 8.102 -2.121 1.00 96.50 103 ARG A C 1
ATOM 813 O O . ARG A 1 103 ? 9.642 9.153 -2.136 1.00 96.50 103 ARG A O 1
ATOM 820 N N . PHE A 1 104 ? 10.672 7.516 -1.002 1.00 97.88 104 PHE A N 1
ATOM 821 C CA . PHE A 1 104 ? 10.531 8.096 0.333 1.00 97.88 104 PHE A CA 1
ATOM 822 C C . PHE A 1 104 ? 11.925 8.202 0.958 1.00 97.88 104 PHE A C 1
ATOM 824 O O . PHE A 1 104 ? 12.515 7.164 1.259 1.00 97.88 104 PHE A O 1
ATOM 831 N N . PRO A 1 105 ? 12.488 9.414 1.125 1.00 96.81 105 PRO A N 1
ATOM 832 C CA . PRO A 1 105 ? 13.858 9.587 1.606 1.00 96.81 105 PRO A CA 1
ATOM 833 C C . PRO A 1 105 ? 14.153 8.826 2.902 1.00 96.81 105 PRO A C 1
ATOM 835 O O . PRO A 1 105 ? 15.177 8.152 2.985 1.00 96.81 105 PRO A O 1
ATOM 838 N N . GLU A 1 106 ? 13.214 8.832 3.851 1.00 97.31 106 GLU A N 1
ATOM 839 C CA . GLU A 1 106 ? 13.313 8.137 5.140 1.00 97.31 106 GLU A CA 1
ATOM 840 C C . GLU A 1 106 ? 13.347 6.604 5.026 1.00 97.31 106 GLU A C 1
ATOM 842 O O . GLU A 1 106 ? 13.696 5.911 5.977 1.00 97.31 106 GLU A O 1
ATOM 847 N N . ARG A 1 107 ? 12.990 6.061 3.860 1.00 97.75 107 ARG A N 1
ATOM 848 C CA . ARG A 1 107 ? 12.982 4.625 3.572 1.00 97.75 107 ARG A CA 1
ATOM 849 C C . ARG A 1 107 ? 14.209 4.160 2.803 1.00 97.75 107 ARG A C 1
ATOM 851 O O . ARG A 1 107 ? 14.427 2.956 2.719 1.00 97.75 107 ARG A O 1
ATOM 858 N N . THR A 1 108 ? 15.006 5.083 2.267 1.00 96.62 108 THR A N 1
ATOM 859 C CA . THR A 1 108 ? 16.098 4.778 1.328 1.00 96.62 108 THR A CA 1
ATOM 860 C C . THR A 1 108 ? 17.066 3.731 1.873 1.00 96.62 108 THR A C 1
ATOM 862 O O . THR A 1 108 ? 17.420 2.808 1.145 1.00 96.62 108 THR A O 1
ATOM 865 N N . GLU A 1 109 ? 17.464 3.840 3.144 1.00 96.69 109 GLU A N 1
ATOM 866 C CA . GLU A 1 109 ? 18.413 2.895 3.743 1.00 96.69 109 GLU A CA 1
ATOM 867 C C . GLU A 1 109 ? 17.791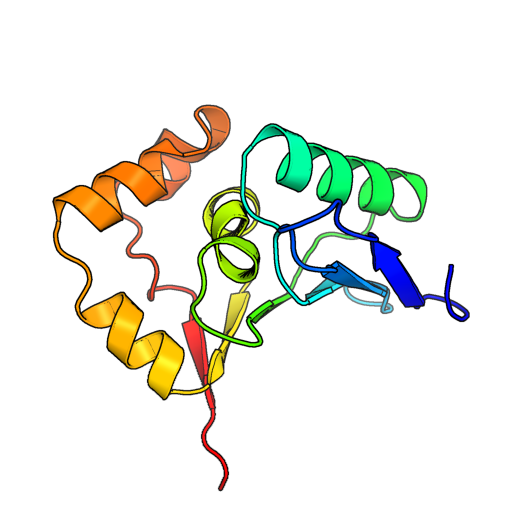 1.505 3.922 1.00 96.69 109 GLU A C 1
ATOM 869 O O . GLU A 1 109 ? 18.358 0.510 3.480 1.00 96.69 109 GLU A O 1
ATOM 874 N N . ALA A 1 110 ? 16.567 1.438 4.458 1.00 96.06 110 ALA A N 1
ATOM 875 C CA . ALA A 1 110 ? 15.829 0.182 4.618 1.00 96.06 110 ALA A CA 1
ATOM 876 C C . ALA A 1 110 ? 15.545 -0.522 3.279 1.00 96.06 110 ALA A C 1
ATOM 878 O O . ALA A 1 110 ? 15.343 -1.733 3.242 1.00 96.06 110 ALA A O 1
ATOM 879 N N . LEU A 1 111 ? 15.507 0.236 2.181 1.00 97.44 111 LEU A N 1
ATOM 880 C CA . LEU A 1 111 ? 15.210 -0.264 0.843 1.00 97.44 111 LEU A CA 1
ATOM 881 C C . LEU A 1 111 ? 16.449 -0.473 -0.030 1.00 97.44 111 LEU A C 1
ATOM 883 O O . LEU A 1 111 ? 16.302 -0.923 -1.164 1.00 97.44 111 LEU A O 1
ATOM 887 N N . LYS A 1 112 ? 17.654 -0.157 0.457 1.00 95.88 112 LYS A N 1
ATOM 888 C CA . LYS A 1 112 ? 18.881 -0.095 -0.353 1.00 95.88 112 LYS A CA 1
ATOM 889 C C . LYS A 1 112 ? 19.118 -1.360 -1.180 1.00 95.88 112 LYS A C 1
ATOM 891 O O . LYS A 1 112 ? 19.335 -1.257 -2.388 1.00 95.88 112 LYS A O 1
ATOM 896 N N . GLU A 1 113 ? 18.966 -2.521 -0.547 1.00 93.38 113 GLU A N 1
ATOM 897 C CA . GLU A 1 113 ? 19.109 -3.847 -1.163 1.00 93.38 113 GLU A CA 1
ATOM 898 C C . GLU A 1 113 ? 17.760 -4.542 -1.425 1.00 93.38 113 GLU A C 1
ATOM 900 O O . GLU A 1 113 ? 17.720 -5.623 -1.998 1.00 93.38 113 GLU A O 1
ATOM 905 N N . PHE A 1 114 ? 16.638 -3.906 -1.073 1.00 95.12 114 PHE A N 1
ATOM 906 C CA . PHE A 1 114 ? 15.309 -4.516 -1.114 1.00 95.12 114 PHE A CA 1
ATOM 907 C C . PHE A 1 114 ? 14.703 -4.474 -2.519 1.00 95.12 114 PHE A C 1
ATOM 909 O O . PHE A 1 114 ? 14.544 -3.399 -3.110 1.00 95.12 114 PHE A O 1
ATOM 916 N N . HIS A 1 115 ? 14.379 -5.617 -3.108 1.00 95.12 115 HIS A N 1
ATOM 917 C CA . HIS A 1 115 ? 13.628 -5.676 -4.357 1.00 95.12 115 HIS A CA 1
ATOM 918 C C . HIS A 1 115 ? 12.120 -5.511 -4.078 1.00 95.12 115 HIS A C 1
ATOM 920 O O . HIS A 1 115 ? 11.621 -6.085 -3.114 1.00 95.12 115 HIS A O 1
ATOM 926 N N . PRO A 1 116 ? 11.347 -4.782 -4.912 1.00 92.62 116 PRO A N 1
ATOM 927 C CA . PRO A 1 116 ? 9.910 -4.577 -4.686 1.00 92.62 116 PRO A CA 1
ATOM 928 C C . PRO A 1 116 ? 9.100 -5.868 -4.494 1.00 92.62 116 PRO A C 1
ATOM 930 O O . PRO A 1 116 ? 8.071 -5.854 -3.828 1.00 92.62 116 PRO A O 1
ATOM 933 N N . THR A 1 117 ? 9.563 -6.984 -5.062 1.00 95.06 117 THR A N 1
ATOM 934 C CA . THR A 1 117 ? 8.906 -8.295 -4.945 1.00 95.06 117 THR A CA 1
ATOM 935 C C . THR A 1 117 ? 9.327 -9.113 -3.723 1.00 95.06 117 THR A C 1
ATOM 937 O O . THR A 1 117 ? 8.736 -10.163 -3.502 1.00 95.06 117 THR A O 1
ATOM 940 N N . ASP A 1 118 ? 10.309 -8.678 -2.928 1.00 95.56 118 ASP A N 1
ATOM 941 C CA . ASP A 1 118 ? 10.834 -9.475 -1.804 1.00 95.56 118 ASP A CA 1
ATOM 942 C C . ASP A 1 118 ? 9.799 -9.683 -0.686 1.00 95.56 118 ASP A C 1
ATOM 944 O O . ASP A 1 118 ? 9.831 -10.697 0.005 1.00 95.56 118 ASP A O 1
ATOM 948 N N . ALA A 1 119 ? 8.853 -8.750 -0.523 1.00 91.50 119 ALA A N 1
ATOM 949 C CA . ALA A 1 119 ? 7.735 -8.870 0.421 1.00 91.50 119 ALA A CA 1
ATOM 950 C C . ALA A 1 119 ? 6.410 -9.282 -0.241 1.00 91.50 119 ALA A C 1
ATOM 952 O O . ALA A 1 119 ? 5.369 -9.224 0.418 1.00 91.50 119 ALA A O 1
ATOM 953 N N . VAL A 1 120 ? 6.412 -9.657 -1.527 1.00 97.56 120 VAL A N 1
ATOM 954 C CA . VAL A 1 120 ? 5.173 -9.966 -2.253 1.00 97.56 120 VAL A CA 1
ATOM 955 C C . VAL A 1 120 ? 4.761 -11.424 -2.042 1.00 97.56 120 VAL A C 1
ATOM 957 O O . VAL A 1 120 ? 5.418 -12.352 -2.504 1.00 97.56 120 VAL A O 1
ATOM 960 N N . MET A 1 121 ? 3.615 -11.611 -1.396 1.00 97.75 121 MET A N 1
ATOM 961 C CA . MET A 1 121 ? 2.838 -12.843 -1.343 1.00 97.75 121 MET A CA 1
ATOM 962 C C . MET A 1 121 ? 1.804 -12.817 -2.474 1.00 97.75 121 MET A C 1
ATOM 964 O O . MET A 1 121 ? 0.796 -12.112 -2.392 1.00 97.75 121 MET A O 1
ATOM 968 N N . SER A 1 122 ? 2.052 -13.558 -3.555 1.00 97.19 122 SER A N 1
ATOM 969 C CA . SER A 1 122 ? 1.138 -13.575 -4.699 1.00 97.19 122 SER A CA 1
ATOM 970 C C . SER A 1 122 ? 0.071 -14.664 -4.614 1.00 97.19 122 SER A C 1
ATOM 972 O O . SER A 1 122 ? 0.365 -15.768 -4.162 1.00 97.19 122 SER A O 1
ATOM 974 N N . PHE A 1 123 ? -1.122 -14.391 -5.143 1.00 96.62 123 PHE A N 1
ATOM 975 C CA . PHE A 1 123 ? -2.191 -15.381 -5.331 1.00 96.62 123 PHE A CA 1
ATOM 976 C C . PHE A 1 123 ? -2.642 -15.470 -6.796 1.00 96.62 123 PHE A C 1
ATOM 978 O O . PHE A 1 123 ? -2.303 -14.614 -7.618 1.00 96.62 123 PHE A O 1
ATOM 985 N N . THR A 1 124 ? -3.406 -16.516 -7.114 1.00 96.44 124 THR A N 1
ATOM 986 C CA . THR A 1 124 ? -4.039 -16.727 -8.426 1.00 96.44 124 THR A CA 1
ATOM 987 C C . THR A 1 124 ? -5.547 -16.892 -8.250 1.00 96.44 124 THR A C 1
ATOM 989 O O . THR A 1 124 ? -6.007 -17.072 -7.127 1.00 96.44 124 THR A O 1
ATOM 992 N N . ASP A 1 125 ? -6.316 -16.885 -9.336 1.00 91.75 125 ASP A N 1
ATOM 993 C CA . ASP A 1 125 ? -7.775 -17.103 -9.305 1.00 91.75 125 ASP A CA 1
ATOM 994 C C . ASP A 1 125 ? -8.206 -18.531 -8.877 1.00 91.75 125 ASP A C 1
ATOM 996 O O . ASP A 1 125 ? -9.391 -18.859 -8.944 1.00 91.75 125 ASP A O 1
ATOM 1000 N N . ARG A 1 126 ? -7.261 -19.407 -8.508 1.00 72.81 126 ARG A N 1
ATOM 1001 C CA . ARG A 1 126 ? -7.457 -20.840 -8.245 1.00 72.81 126 ARG A CA 1
ATOM 1002 C C . ARG A 1 126 ? -7.000 -21.243 -6.854 1.00 72.81 126 ARG A C 1
ATOM 1004 O O . ARG A 1 126 ? -5.917 -20.764 -6.445 1.00 72.81 126 ARG A O 1
#

Sequence (126 aa):
KLADDVYVYIGKVNDANALVVITSQGVVLIDTGNNQPETRNILKNIQAVTKQPIRYIVITQNHGDHIGGTPLFSPPAAVIAHERVAKDWKQWKPHLIKAWRKRFPERTEALKEFHPTDAVMSFTDR

Radius of gyration: 13.91 Å; chains: 1; bounding box: 37×35×32 Å